Protein AF-A0A838QYY1-F1 (afdb_monomer)

Radius of gyration: 16.28 Å; Cα contacts (8 Å, |Δi|>4): 71; chains: 1; bounding box: 41×27×46 Å

Nearest PDB structures (foldseek):
  4kkt-assembly1_A  TM=8.169E-01  e=4.031E+00  Borreliella burgdorferi B31
  4kkt-assembly2_B  TM=8.153E-01  e=6.286E+00  Borreliella burgdorferi B31

Sequence (65 aa):
PKQKYVMVQVEDEDKPVRRDIKLGKSKDKEVEVLKGLKKGDEIVKGAKDESADDEEDKDDDEKKE

Solvent-accessible surface area (backbone atoms only — not comparable to full-atom values): 4596 Å² total; per-residue (Å²): 132,88,82,49,66,47,37,31,54,43,96,93,43,99,59,61,44,82,38,63,37,42,71,56,67,68,56,97,95,44,72,42,71,74,41,65,79,59,97,85,67,43,72,54,94,72,81,78,69,93,72,76,80,80,74,79,78,76,83,78,88,75,87,88,134

Foldseek 3Di:
DPFDWFFWDDPPDPGTDTWTWDWDDDDDPDIHTPDGDDPPTHTDPPPPPVDPDPPPPPPPDDDDD

Structure (mmCIF, N/CA/C/O backbone):
data_AF-A0A838QYY1-F1
#
_entry.id   AF-A0A838QYY1-F1
#
loop_
_atom_site.group_PDB
_atom_site.id
_atom_site.type_symbol
_atom_site.label_atom_id
_atom_site.label_alt_id
_atom_site.label_comp_id
_atom_site.label_asym_id
_atom_site.label_entity_id
_atom_site.label_seq_id
_atom_site.pdbx_PDB_ins_code
_atom_site.Cartn_x
_atom_site.Cartn_y
_atom_site.Cartn_z
_atom_site.occupancy
_atom_site.B_iso_or_equiv
_atom_site.auth_seq_id
_atom_site.auth_comp_id
_atom_site.auth_asym_id
_atom_site.auth_atom_id
_atom_site.pdbx_PDB_model_num
ATOM 1 N N . PRO A 1 1 ? -16.732 10.502 1.377 1.00 55.41 1 PRO A N 1
ATOM 2 C CA . PRO A 1 1 ? -15.533 9.772 1.853 1.00 55.41 1 PRO A CA 1
ATOM 3 C C . PRO A 1 1 ? -14.298 10.061 0.984 1.00 55.41 1 PRO A C 1
ATOM 5 O O . PRO A 1 1 ? -14.275 9.700 -0.191 1.00 55.41 1 PRO A O 1
ATOM 8 N N . LYS A 1 2 ? -13.288 10.729 1.558 1.00 61.31 2 LYS A N 1
ATOM 9 C CA . LYS A 1 2 ? -11.993 10.969 0.901 1.00 61.31 2 LYS A CA 1
ATOM 10 C C . LYS A 1 2 ? -11.337 9.603 0.624 1.00 61.31 2 LYS A C 1
ATOM 12 O O . LYS A 1 2 ? -11.086 8.833 1.552 1.00 61.31 2 LYS A O 1
ATOM 17 N N . GLN A 1 3 ? -11.164 9.238 -0.650 1.00 69.50 3 GLN A N 1
ATOM 18 C CA . GLN A 1 3 ? -10.518 7.973 -1.022 1.00 69.50 3 GLN A CA 1
ATOM 19 C C . GLN A 1 3 ? -9.049 8.017 -0.599 1.00 69.50 3 GLN A C 1
ATOM 21 O O . GLN A 1 3 ? -8.338 8.974 -0.904 1.00 69.50 3 GLN A O 1
ATOM 26 N N . LYS A 1 4 ? -8.596 6.984 0.118 1.00 82.12 4 LYS A N 1
ATOM 27 C CA . LYS A 1 4 ? -7.192 6.873 0.517 1.00 82.12 4 LYS A CA 1
ATOM 28 C C . LYS A 1 4 ? -6.370 6.366 -0.664 1.00 82.12 4 LYS A C 1
ATOM 30 O O . LYS A 1 4 ? -6.836 5.554 -1.463 1.00 82.12 4 LYS A O 1
ATOM 35 N N . TYR A 1 5 ? -5.133 6.825 -0.748 1.00 85.56 5 TYR A N 1
ATOM 36 C CA . TYR A 1 5 ? -4.200 6.451 -1.799 1.00 85.56 5 TYR A CA 1
ATOM 37 C C . TY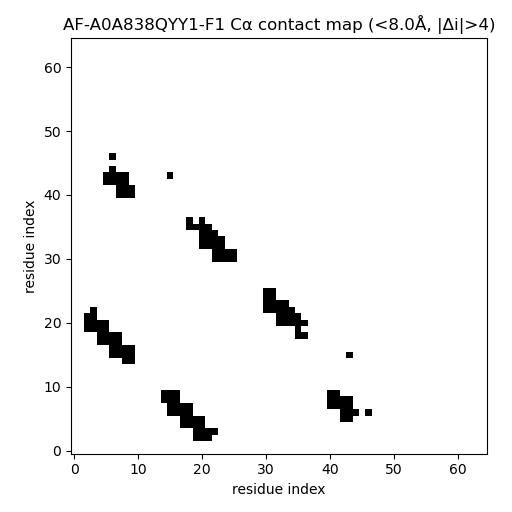R A 1 5 ? -2.815 6.215 -1.210 1.00 85.56 5 TYR A C 1
ATOM 39 O O . TYR A 1 5 ? -2.505 6.671 -0.108 1.00 85.56 5 TYR A O 1
ATOM 47 N N . VAL A 1 6 ? -1.988 5.500 -1.962 1.00 86.12 6 VAL A N 1
ATOM 48 C CA . VAL A 1 6 ? -0.561 5.326 -1.685 1.00 86.12 6 VAL A CA 1
ATOM 49 C C . VAL A 1 6 ? 0.242 5.654 -2.928 1.00 86.12 6 VAL A C 1
ATOM 51 O O . VAL A 1 6 ? -0.277 5.644 -4.042 1.00 86.12 6 VAL A O 1
ATOM 54 N N . MET A 1 7 ? 1.510 5.977 -2.723 1.00 87.75 7 MET A N 1
ATOM 55 C CA . MET A 1 7 ? 2.455 6.227 -3.800 1.00 87.75 7 MET A CA 1
ATOM 56 C C . MET A 1 7 ? 3.255 4.956 -4.059 1.00 87.75 7 MET A C 1
ATOM 58 O O . MET A 1 7 ? 3.863 4.409 -3.136 1.00 87.75 7 MET A O 1
ATOM 62 N N . VAL A 1 8 ? 3.212 4.478 -5.299 1.00 88.31 8 VAL A N 1
ATOM 63 C CA . VAL A 1 8 ? 3.895 3.258 -5.733 1.00 88.31 8 VAL A CA 1
ATOM 64 C C . VAL A 1 8 ? 5.059 3.638 -6.635 1.00 88.31 8 VAL A C 1
ATOM 66 O O . VAL A 1 8 ? 4.864 4.360 -7.612 1.00 88.31 8 VAL A O 1
ATOM 69 N N . GLN A 1 9 ? 6.257 3.159 -6.314 1.00 88.19 9 GLN A N 1
ATOM 70 C CA . GLN A 1 9 ? 7.415 3.302 -7.187 1.00 88.19 9 GLN A CA 1
ATOM 71 C C . GLN A 1 9 ? 7.291 2.316 -8.349 1.00 88.19 9 GLN A C 1
ATOM 73 O O . GLN A 1 9 ? 7.068 1.123 -8.146 1.00 88.19 9 GLN A O 1
ATOM 78 N N . VAL A 1 10 ? 7.424 2.829 -9.567 1.00 85.88 10 VAL A N 1
ATOM 79 C CA . VAL A 1 10 ? 7.473 2.031 -10.794 1.00 85.88 10 VAL A CA 1
ATOM 80 C C . VAL A 1 10 ? 8.881 2.186 -11.356 1.00 85.88 10 VAL A C 1
ATOM 82 O O . VAL A 1 10 ? 9.380 3.304 -11.408 1.00 85.88 10 VAL A O 1
ATOM 85 N N . GLU A 1 11 ? 9.542 1.090 -11.735 1.00 82.38 11 GLU A N 1
ATOM 86 C CA . GLU A 1 11 ? 10.930 1.126 -12.238 1.00 82.38 11 GLU A CA 1
ATOM 87 C C . GLU A 1 11 ? 11.069 1.954 -13.527 1.00 82.38 11 GLU A C 1
ATOM 89 O O . GLU A 1 11 ? 12.094 2.594 -13.746 1.00 82.38 11 GLU A O 1
ATOM 94 N N . ASP A 1 12 ? 10.019 1.988 -14.348 1.00 83.06 12 ASP A N 1
ATOM 95 C CA . ASP A 1 12 ? 9.966 2.753 -15.596 1.00 83.06 12 ASP A CA 1
ATOM 96 C C . ASP A 1 12 ? 9.643 4.249 -15.408 1.00 83.06 12 ASP A C 1
ATOM 98 O O . ASP A 1 12 ? 9.748 5.016 -16.367 1.00 83.06 12 ASP A O 1
ATOM 102 N N . GLU A 1 13 ? 9.255 4.689 -14.203 1.00 80.31 13 GLU A N 1
ATOM 103 C CA . GLU A 1 13 ? 8.935 6.094 -13.928 1.00 80.31 13 GLU A CA 1
ATOM 104 C C . GLU A 1 13 ? 9.851 6.701 -12.860 1.00 80.31 13 GLU A C 1
ATOM 106 O O . GLU A 1 13 ? 10.000 6.194 -11.752 1.00 80.31 13 GLU A O 1
ATOM 111 N N . ASP A 1 14 ? 10.407 7.872 -13.172 1.00 81.12 14 ASP A N 1
ATOM 112 C CA . ASP A 1 14 ? 11.248 8.652 -12.253 1.00 81.12 14 ASP A CA 1
ATOM 113 C C . ASP A 1 14 ? 10.473 9.123 -11.005 1.00 81.12 14 ASP A C 1
ATOM 115 O O . ASP A 1 14 ? 11.048 9.381 -9.948 1.00 81.12 14 ASP A O 1
ATOM 119 N N . LYS A 1 15 ? 9.138 9.203 -11.105 1.00 84.75 15 LYS A N 1
ATOM 120 C CA . LYS A 1 15 ? 8.249 9.649 -10.028 1.00 84.75 15 LYS A CA 1
ATOM 121 C C . LYS A 1 15 ? 7.306 8.529 -9.598 1.00 84.75 15 LYS A C 1
ATOM 123 O O . LYS A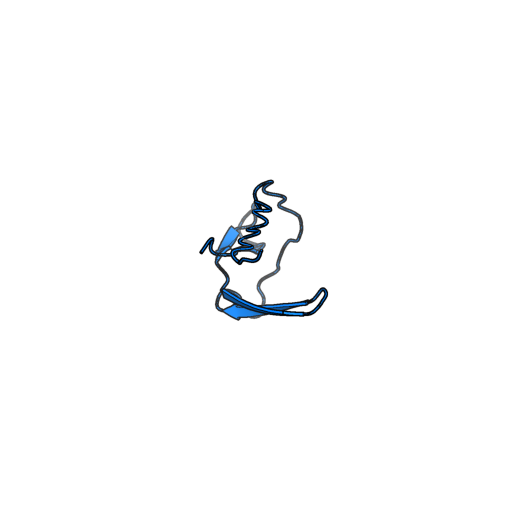 1 15 ? 6.774 7.823 -10.453 1.00 84.75 15 LYS A O 1
ATOM 128 N N . PRO A 1 16 ?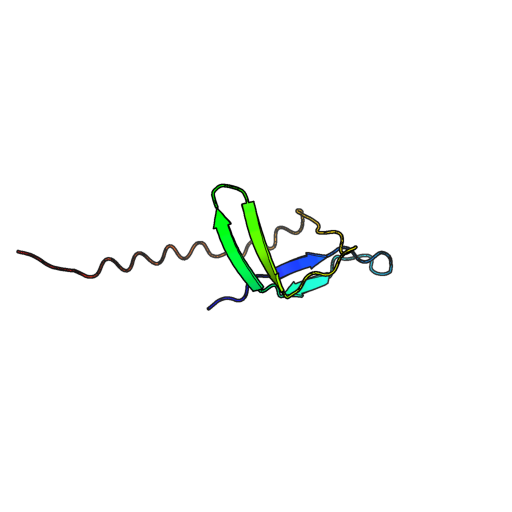 7.024 8.400 -8.291 1.00 87.69 16 PRO A N 1
ATOM 129 C CA . PRO A 1 16 ? 6.067 7.418 -7.825 1.00 87.69 16 PRO A CA 1
ATOM 130 C C . PRO A 1 16 ? 4.647 7.793 -8.258 1.00 87.69 16 PRO A C 1
ATOM 132 O O . PRO A 1 16 ? 4.242 8.959 -8.239 1.00 87.69 16 PRO A O 1
ATOM 135 N N . VAL A 1 17 ? 3.870 6.778 -8.618 1.00 86.50 17 VAL A N 1
ATOM 136 C CA . VAL A 1 17 ? 2.519 6.932 -9.151 1.00 86.50 17 VAL A CA 1
ATOM 137 C C . VAL A 1 17 ? 1.504 6.837 -8.018 1.00 86.50 17 VAL A C 1
ATOM 139 O O . VAL A 1 17 ? 1.536 5.919 -7.193 1.00 86.50 17 VAL A O 1
ATOM 142 N N . ARG A 1 18 ? 0.564 7.787 -7.980 1.00 86.88 18 ARG A N 1
ATOM 143 C CA . ARG A 1 18 ? -0.560 7.764 -7.040 1.00 86.88 18 ARG A CA 1
ATOM 144 C C . ARG A 1 18 ? -1.510 6.623 -7.399 1.00 86.88 18 ARG A C 1
ATOM 146 O O . ARG A 1 18 ? -2.062 6.587 -8.496 1.00 86.88 18 ARG A O 1
ATOM 153 N N . ARG A 1 19 ? -1.731 5.717 -6.448 1.00 85.75 19 ARG A N 1
ATOM 154 C CA . ARG A 1 19 ? -2.604 4.555 -6.600 1.00 85.75 19 ARG A CA 1
ATOM 155 C C . ARG A 1 19 ? -3.676 4.551 -5.522 1.00 85.75 19 ARG A C 1
ATOM 157 O O . ARG A 1 19 ? -3.376 4.482 -4.329 1.00 85.75 19 ARG A O 1
ATOM 164 N N . ASP A 1 20 ? -4.933 4.628 -5.945 1.00 87.62 20 ASP A N 1
ATOM 165 C CA . ASP A 1 20 ? -6.075 4.569 -5.037 1.00 87.62 20 ASP A CA 1
ATOM 166 C C . ASP A 1 20 ? -6.202 3.182 -4.414 1.00 87.62 20 ASP A C 1
ATOM 168 O O . ASP A 1 20 ? -6.185 2.154 -5.103 1.00 87.62 20 ASP A O 1
ATOM 172 N N . ILE A 1 21 ? -6.361 3.157 -3.093 1.00 86.38 21 ILE A N 1
ATOM 173 C CA . ILE A 1 21 ? -6.478 1.919 -2.335 1.00 86.38 21 ILE A CA 1
ATOM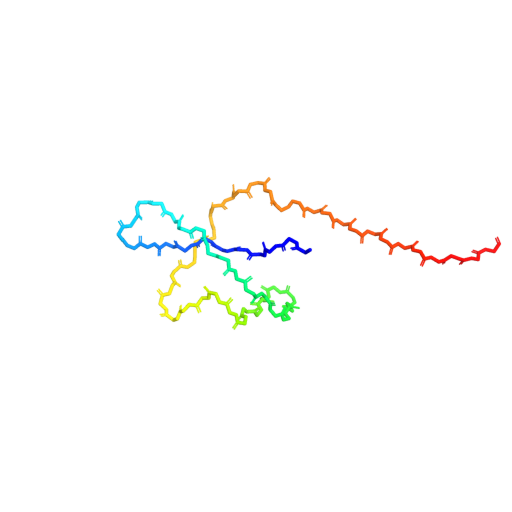 174 C C . ILE A 1 21 ? -7.728 1.915 -1.474 1.00 86.38 21 ILE A C 1
ATOM 176 O O . ILE A 1 21 ? -8.155 2.912 -0.891 1.00 86.38 21 ILE A O 1
ATOM 180 N N . LYS A 1 22 ? -8.318 0.729 -1.365 1.00 86.81 22 LYS A N 1
ATOM 181 C CA . LYS A 1 22 ? -9.408 0.484 -0.437 1.00 86.81 22 LYS A CA 1
ATOM 182 C C . LYS A 1 22 ? -8.829 -0.079 0.845 1.00 86.81 22 LYS A C 1
ATOM 184 O O . LYS A 1 22 ? -8.386 -1.226 0.871 1.00 86.81 22 LYS A O 1
ATOM 189 N N . LEU A 1 23 ? -8.868 0.727 1.897 1.00 85.81 23 LEU A N 1
ATOM 190 C CA . LEU A 1 23 ? -8.516 0.276 3.234 1.00 85.81 23 LEU A CA 1
ATOM 191 C C . LEU A 1 23 ? -9.642 -0.561 3.837 1.00 85.81 23 LEU A C 1
ATOM 193 O O . LEU A 1 23 ? -10.826 -0.300 3.606 1.00 85.81 23 LEU A O 1
ATOM 197 N N . GLY A 1 24 ? -9.242 -1.588 4.573 1.00 85.25 24 GLY A N 1
ATOM 198 C CA . GLY A 1 24 ? -10.088 -2.371 5.454 1.00 85.25 24 GLY A CA 1
ATOM 199 C C . GLY A 1 24 ? -9.974 -1.856 6.881 1.00 85.25 24 GLY A C 1
ATOM 200 O O . GLY A 1 24 ? -9.999 -0.649 7.130 1.00 85.25 24 GLY A O 1
ATOM 201 N N . LYS A 1 25 ? -9.848 -2.784 7.828 1.00 83.50 25 LYS A N 1
ATOM 202 C CA . LYS A 1 25 ? -9.657 -2.433 9.235 1.00 83.50 25 LYS A CA 1
ATOM 203 C C . LYS A 1 25 ? -8.214 -1.988 9.467 1.00 83.50 25 LYS A C 1
ATOM 205 O O . LYS A 1 25 ? -7.269 -2.662 9.071 1.00 83.50 25 LYS A O 1
ATOM 210 N N . SER A 1 26 ? -8.047 -0.858 10.139 1.00 84.44 26 SER A N 1
ATOM 211 C CA . SER A 1 26 ? -6.771 -0.455 10.725 1.00 84.44 26 SER A CA 1
ATOM 212 C C . SER A 1 26 ? -6.743 -0.861 12.191 1.00 84.44 26 SER A C 1
ATOM 214 O O . SER A 1 26 ? -7.732 -0.668 12.901 1.00 84.44 26 SER A O 1
ATOM 216 N N . LYS A 1 27 ? -5.623 -1.416 12.645 1.00 85.94 27 LYS A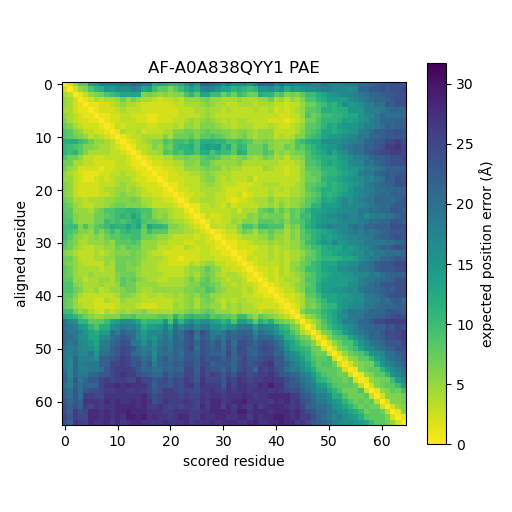 N 1
ATOM 217 C CA . LYS A 1 27 ? -5.409 -1.788 14.039 1.00 85.94 27 LYS A CA 1
ATOM 218 C C . LYS A 1 27 ? -4.021 -1.328 14.467 1.00 85.94 27 LYS A C 1
ATOM 220 O O . LYS A 1 27 ? -3.021 -1.707 13.865 1.00 85.94 27 LYS A O 1
ATOM 225 N N . ASP A 1 28 ? -3.984 -0.483 15.492 1.00 85.56 28 ASP A N 1
ATOM 226 C CA . ASP A 1 28 ? -2.759 0.106 16.027 1.00 85.56 28 ASP A CA 1
ATOM 227 C C . ASP A 1 28 ? -1.942 0.829 14.937 1.00 85.56 28 ASP A C 1
ATOM 229 O O . ASP A 1 28 ? -2.343 1.882 14.444 1.00 85.56 28 ASP A O 1
ATOM 233 N N . LYS A 1 29 ? -0.798 0.262 14.545 1.00 82.25 29 LYS A N 1
ATOM 234 C CA . LYS A 1 29 ? 0.11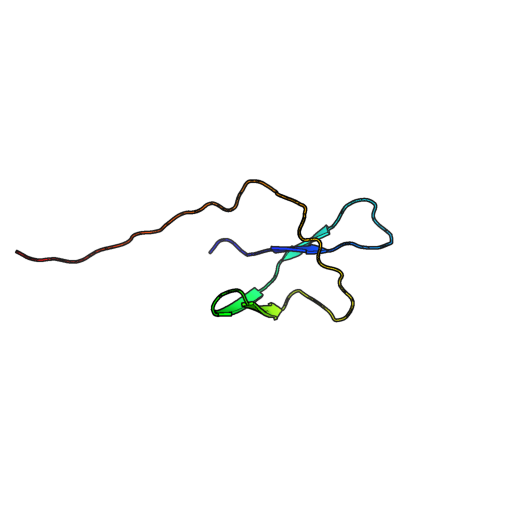4 0.809 13.526 1.00 82.25 29 LYS A CA 1
ATOM 235 C C . LYS A 1 29 ? 0.030 0.069 12.189 1.00 82.25 29 LYS A C 1
ATOM 237 O O . LYS A 1 29 ? 0.814 0.359 11.286 1.00 82.25 29 LYS A O 1
ATOM 242 N N . GLU A 1 30 ? -0.905 -0.866 12.065 1.00 80.38 30 GLU A N 1
ATOM 243 C CA . GLU A 1 30 ? -1.116 -1.683 10.878 1.00 80.38 30 GLU A CA 1
ATOM 244 C C . GLU A 1 30 ? -2.434 -1.310 10.201 1.00 80.38 30 GLU A C 1
ATOM 246 O O . GLU A 1 30 ? -3.465 -1.082 10.838 1.00 80.38 30 GLU A O 1
ATOM 251 N N . VAL A 1 31 ? -2.401 -1.237 8.875 1.00 84.19 31 VAL A N 1
ATOM 252 C CA . VAL A 1 31 ? -3.572 -0.920 8.063 1.00 84.19 31 VAL A CA 1
ATOM 253 C C . VAL A 1 31 ? -3.757 -2.033 7.050 1.00 84.19 31 VAL A C 1
ATOM 255 O O . VAL A 1 31 ? -2.881 -2.278 6.223 1.00 84.19 31 VAL A O 1
ATOM 258 N N . GLU A 1 32 ? -4.910 -2.691 7.096 1.00 85.38 32 GLU A N 1
ATOM 259 C CA . GLU A 1 32 ? -5.269 -3.692 6.101 1.00 85.38 32 GLU A CA 1
ATOM 260 C C . GLU A 1 32 ? -5.678 -3.009 4.790 1.00 85.38 32 GLU A C 1
ATOM 262 O O . GLU A 1 32 ? -6.524 -2.110 4.778 1.00 85.38 32 GLU A O 1
ATOM 267 N N . VAL A 1 33 ? -5.103 -3.443 3.668 1.00 86.31 33 VAL A N 1
ATOM 268 C CA . VAL A 1 33 ? -5.486 -2.981 2.328 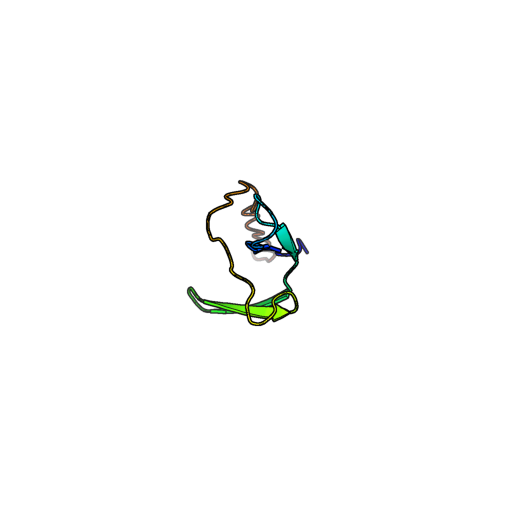1.00 86.31 33 VAL A CA 1
ATOM 269 C C . VAL A 1 33 ? -6.251 -4.096 1.628 1.00 86.31 33 VAL A C 1
ATOM 271 O O . VAL A 1 33 ? -5.700 -5.150 1.331 1.00 86.31 33 VAL A O 1
ATOM 274 N N . LEU A 1 34 ? -7.530 -3.859 1.341 1.00 87.50 34 LEU A N 1
ATOM 275 C CA . LEU A 1 34 ? -8.414 -4.845 0.716 1.00 87.50 34 LEU A CA 1
ATOM 276 C C . LEU A 1 34 ? -8.249 -4.891 -0.806 1.00 87.50 34 LEU A C 1
ATOM 278 O O . LEU A 1 34 ? -8.375 -5.954 -1.411 1.00 87.50 34 LEU A O 1
ATOM 282 N N . LYS A 1 35 ? -8.041 -3.730 -1.445 1.00 87.00 35 LYS A N 1
ATOM 283 C CA . LYS A 1 35 ? -7.898 -3.592 -2.906 1.00 87.00 35 LYS A CA 1
ATOM 284 C C . LYS A 1 35 ? -7.017 -2.401 -3.268 1.00 87.00 35 LYS A C 1
ATOM 286 O O . LYS A 1 35 ? -6.924 -1.447 -2.504 1.00 87.00 35 LYS A O 1
ATOM 291 N N . GLY A 1 36 ? -6.454 -2.436 -4.473 1.00 84.69 36 GLY A N 1
ATOM 292 C CA . GLY A 1 36 ? -5.698 -1.326 -5.066 1.00 84.69 36 GLY A CA 1
ATOM 293 C C . GLY A 1 36 ? -4.191 -1.567 -5.141 1.00 84.69 36 GLY A C 1
ATOM 294 O O . GLY A 1 36 ? -3.526 -0.904 -5.926 1.00 84.69 36 GLY A O 1
ATOM 295 N N . LEU A 1 37 ? -3.682 -2.573 -4.424 1.00 85.12 37 LEU A N 1
ATOM 296 C CA . LEU A 1 37 ? -2.296 -3.036 -4.495 1.00 85.12 37 LEU A CA 1
ATOM 297 C C . LEU A 1 37 ? -2.214 -4.442 -5.087 1.00 85.12 37 LEU A C 1
ATOM 299 O O . LEU A 1 37 ? -3.125 -5.259 -4.915 1.00 85.12 37 LEU A O 1
ATOM 303 N N . LYS A 1 38 ? -1.111 -4.723 -5.771 1.00 84.06 38 LYS A N 1
ATOM 304 C CA . LYS A 1 38 ? -0.743 -6.035 -6.290 1.00 84.06 38 LYS A CA 1
ATOM 305 C C . LYS A 1 38 ? 0.571 -6.482 -5.662 1.00 84.06 38 LYS A C 1
ATOM 307 O O . LYS A 1 38 ? 1.393 -5.691 -5.208 1.00 84.06 38 LYS A O 1
ATOM 312 N N . LYS A 1 39 ? 0.771 -7.799 -5.637 1.00 82.75 39 LYS A N 1
ATOM 313 C CA . LYS A 1 39 ? 2.034 -8.386 -5.192 1.00 82.75 39 LYS A CA 1
ATOM 314 C C . LYS A 1 39 ? 3.155 -7.897 -6.116 1.00 82.75 39 LYS A C 1
ATOM 316 O O . LYS A 1 39 ? 3.081 -8.144 -7.316 1.00 82.75 39 LYS A O 1
ATOM 321 N N . GLY A 1 40 ? 4.159 -7.240 -5.539 1.00 84.62 40 GLY A N 1
ATOM 322 C CA . GLY A 1 40 ? 5.283 -6.646 -6.265 1.00 84.62 40 GLY A CA 1
ATOM 323 C C . GLY A 1 40 ? 5.242 -5.118 -6.376 1.00 84.62 40 GLY A C 1
ATOM 324 O O . GLY A 1 40 ? 6.245 -4.551 -6.777 1.00 84.62 40 GLY A O 1
ATOM 325 N N . ASP A 1 41 ? 4.144 -4.449 -5.997 1.00 85.75 41 ASP A N 1
ATOM 326 C CA . ASP A 1 41 ? 4.134 -2.981 -5.897 1.00 85.75 41 ASP A CA 1
ATOM 327 C C . ASP A 1 41 ? 5.035 -2.530 -4.725 1.00 85.75 41 ASP A C 1
ATOM 329 O O . ASP A 1 41 ? 4.806 -2.917 -3.573 1.00 85.75 41 ASP A O 1
ATOM 333 N N . GLU A 1 42 ? 6.035 -1.690 -5.005 1.00 87.12 42 GLU A N 1
ATOM 334 C CA . GLU A 1 42 ? 6.878 -1.062 -3.985 1.00 87.12 42 GLU A CA 1
ATOM 335 C C . GLU A 1 42 ? 6.239 0.249 -3.510 1.00 87.12 42 GLU A C 1
ATOM 337 O O . GLU A 1 42 ? 6.037 1.183 -4.284 1.00 87.12 42 GLU A O 1
ATOM 342 N N . ILE A 1 43 ? 5.887 0.325 -2.225 1.00 86.56 43 ILE A N 1
ATOM 343 C CA . ILE A 1 43 ? 5.211 1.495 -1.652 1.00 86.56 43 ILE A CA 1
ATOM 344 C C . ILE A 1 43 ? 6.249 2.425 -1.036 1.00 86.56 43 ILE A C 1
ATOM 346 O O . ILE A 1 43 ? 6.933 2.059 -0.078 1.00 86.56 43 ILE A O 1
ATOM 350 N N . VAL A 1 44 ? 6.303 3.666 -1.514 1.00 85.06 44 VAL A N 1
ATOM 351 C CA . VAL A 1 44 ? 7.241 4.665 -0.998 1.00 85.06 44 VAL A CA 1
ATOM 352 C C . VAL A 1 44 ? 6.591 5.532 0.076 1.00 85.06 44 VAL A C 1
ATOM 354 O O . VAL A 1 44 ? 5.690 6.337 -0.166 1.00 85.06 44 VAL A O 1
ATOM 357 N N . LYS A 1 45 ? 7.082 5.390 1.310 1.00 69.94 45 LYS A N 1
ATOM 358 C CA . LYS A 1 45 ? 6.673 6.199 2.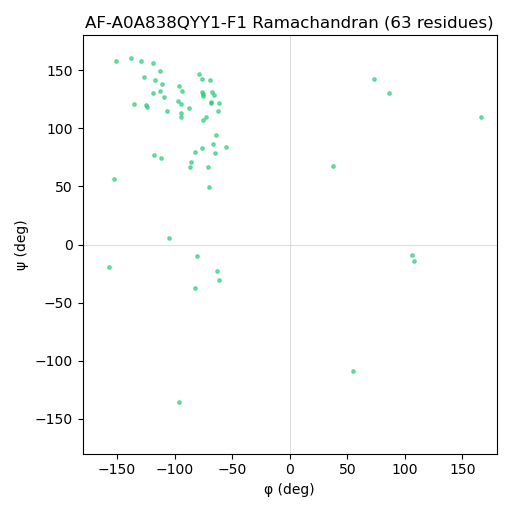465 1.00 69.94 45 LYS A CA 1
ATOM 359 C C . LYS A 1 45 ? 7.505 7.483 2.518 1.00 69.94 45 LYS A C 1
ATOM 361 O O . LYS A 1 45 ? 8.345 7.648 3.395 1.00 69.94 45 LYS A O 1
ATOM 366 N N . GLY A 1 46 ? 7.327 8.360 1.535 1.00 56.06 46 GLY A N 1
ATOM 367 C CA . GLY A 1 46 ? 8.192 9.541 1.400 1.00 56.06 46 GLY A CA 1
ATOM 368 C C . GLY A 1 46 ? 7.599 10.710 0.630 1.00 56.06 46 GLY A C 1
ATOM 369 O O . GLY A 1 46 ? 8.034 11.841 0.824 1.00 56.06 46 GLY A O 1
ATOM 370 N N . ALA A 1 47 ? 6.565 10.484 -0.177 1.00 51.50 47 ALA A N 1
ATOM 371 C CA . ALA A 1 47 ? 5.857 11.572 -0.827 1.00 51.50 47 ALA A CA 1
ATOM 372 C C . ALA A 1 47 ? 4.847 12.170 0.152 1.00 51.50 47 ALA A C 1
ATOM 374 O O . ALA A 1 47 ? 3.661 11.838 0.163 1.00 51.50 47 ALA A O 1
ATOM 375 N N . LYS A 1 48 ? 5.367 13.011 1.042 1.00 45.78 48 LYS A N 1
ATOM 376 C CA . LYS A 1 48 ? 4.588 13.910 1.879 1.00 45.78 48 LYS A CA 1
ATOM 377 C C . LYS A 1 48 ? 3.901 14.926 0.962 1.00 45.78 48 LYS A C 1
ATOM 379 O O . LYS A 1 48 ? 4.379 16.039 0.801 1.00 45.78 48 LYS A O 1
ATOM 384 N N . ASP A 1 49 ? 2.809 14.510 0.327 1.00 47.28 49 ASP A N 1
ATOM 385 C CA . ASP A 1 49 ? 1.769 15.453 -0.054 1.00 47.28 49 ASP A CA 1
ATOM 386 C C . ASP A 1 49 ? 1.075 15.837 1.254 1.00 47.28 49 ASP A C 1
ATOM 388 O O . ASP A 1 49 ? 0.493 15.007 1.956 1.00 47.28 49 ASP A O 1
ATOM 392 N N . GLU A 1 50 ? 1.302 17.080 1.646 1.00 45.28 50 GLU A N 1
ATOM 393 C CA . GLU A 1 50 ? 0.927 17.737 2.894 1.00 45.28 50 GLU A CA 1
ATOM 394 C C . GLU A 1 50 ? -0.597 17.963 2.976 1.00 45.28 50 GLU A C 1
ATOM 396 O O . GLU A 1 50 ? -1.072 19.070 3.198 1.00 45.28 50 GLU A O 1
ATOM 401 N N . SER A 1 51 ? -1.400 16.931 2.707 1.00 46.47 51 SER A N 1
ATOM 402 C CA . SER A 1 51 ? -2.862 17.039 2.601 1.00 46.47 51 SER A CA 1
ATOM 403 C C . SER A 1 51 ? -3.570 15.728 2.959 1.00 46.47 51 SER A C 1
ATOM 405 O O . SER A 1 51 ? -4.346 15.162 2.196 1.00 46.47 51 SER A O 1
ATOM 407 N N . ALA A 1 52 ? -3.306 15.230 4.161 1.00 47.94 52 ALA A N 1
ATOM 408 C CA . ALA A 1 52 ? -4.342 14.579 4.957 1.00 47.94 52 ALA A CA 1
ATOM 409 C C . ALA A 1 52 ? -4.447 15.455 6.209 1.00 47.94 52 ALA A C 1
ATOM 411 O O . ALA A 1 52 ? -3.689 15.276 7.152 1.00 47.94 52 ALA A O 1
ATOM 412 N N . ASP A 1 53 ? -5.097 16.615 6.117 1.00 46.09 53 ASP A N 1
ATOM 413 C CA . ASP A 1 53 ? -6.542 16.701 6.350 1.00 46.09 53 ASP A CA 1
ATOM 414 C C . ASP A 1 53 ? -6.946 15.758 7.491 1.00 46.09 53 ASP A C 1
ATOM 416 O O . ASP A 1 53 ? -7.535 14.690 7.325 1.00 46.09 53 ASP A O 1
ATOM 420 N N . ASP A 1 54 ? -6.447 16.163 8.652 1.00 46.69 54 ASP A N 1
ATOM 421 C CA . ASP A 1 54 ? -6.946 15.855 9.976 1.00 46.69 54 ASP A CA 1
ATOM 422 C C . ASP A 1 54 ? -8.263 16.636 10.144 1.00 46.69 54 ASP A C 1
ATOM 424 O O . ASP A 1 54 ? -8.344 17.608 10.886 1.00 46.69 54 ASP A O 1
ATOM 428 N N . GLU A 1 55 ? -9.298 16.289 9.373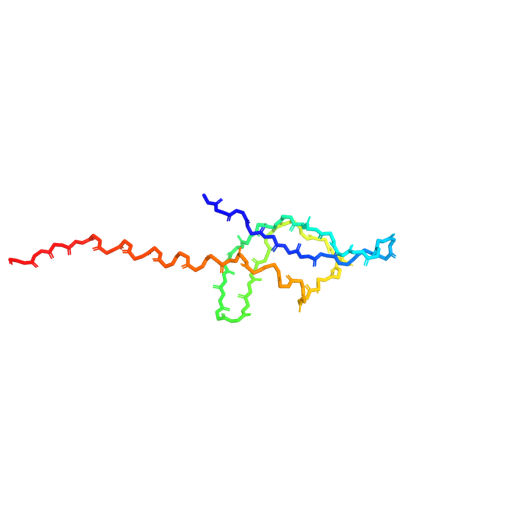 1.00 50.22 55 GLU A N 1
ATOM 429 C CA . GLU A 1 55 ? -10.660 16.582 9.815 1.00 50.22 55 GLU A CA 1
ATOM 430 C C . GLU A 1 55 ? -10.990 15.543 10.892 1.00 50.22 55 GLU A C 1
ATOM 432 O O . GLU A 1 55 ? -11.573 14.487 10.626 1.00 50.22 55 GLU A O 1
ATOM 437 N N . GLU A 1 56 ? -10.539 15.838 12.120 1.00 50.44 56 GLU A N 1
ATOM 438 C CA . GLU A 1 56 ? -11.217 15.414 13.346 1.00 50.44 56 GLU A CA 1
ATOM 439 C C . GLU A 1 56 ? -12.658 15.931 13.270 1.00 50.44 56 GLU A C 1
ATOM 441 O O . GLU A 1 56 ? -13.015 16.994 13.780 1.00 50.44 56 GLU A O 1
ATOM 446 N N . ASP A 1 57 ? -13.487 15.154 12.588 1.00 49.12 57 ASP A N 1
ATOM 447 C CA . ASP A 1 57 ? -14.929 15.199 12.697 1.00 49.12 57 ASP A CA 1
ATOM 448 C C . ASP A 1 57 ? -15.284 14.719 14.116 1.00 49.12 57 ASP A C 1
ATOM 450 O O . ASP A 1 57 ? -15.426 13.526 14.396 1.00 49.12 57 ASP A O 1
ATOM 454 N N . LYS A 1 58 ? -15.279 15.664 15.063 1.00 52.38 58 LYS A N 1
ATOM 455 C CA . LYS A 1 58 ? -15.981 15.531 16.340 1.00 52.38 58 LYS A CA 1
ATOM 456 C C . LYS A 1 58 ? -17.423 15.996 16.132 1.00 52.38 58 LYS A C 1
ATOM 458 O O . LYS A 1 58 ? -17.820 17.045 16.637 1.00 52.38 58 LYS A O 1
ATOM 463 N N . ASP A 1 59 ? -18.199 15.204 15.402 1.00 58.06 59 ASP A N 1
ATOM 464 C CA . ASP A 1 59 ? -19.625 15.077 15.682 1.00 58.06 59 ASP A CA 1
ATOM 465 C C . ASP A 1 59 ? -19.767 14.448 17.086 1.00 58.06 59 ASP A C 1
ATOM 467 O O . ASP A 1 59 ? -19.701 13.230 17.250 1.00 58.06 59 ASP A O 1
ATOM 471 N N . ASP A 1 60 ? -19.917 15.285 18.116 1.00 58.22 60 ASP A N 1
ATOM 472 C CA . ASP A 1 60 ? -20.514 14.882 19.398 1.00 58.22 60 ASP A CA 1
ATOM 473 C C . ASP A 1 60 ? -21.858 15.611 19.538 1.00 58.22 60 ASP A C 1
ATOM 475 O O . ASP A 1 60 ? -22.016 16.623 20.223 1.00 58.22 60 ASP A O 1
ATOM 479 N N . ASP A 1 61 ? -22.821 15.110 18.765 1.00 64.44 61 ASP A N 1
ATOM 480 C CA . ASP A 1 61 ? -24.249 15.265 19.007 1.00 64.44 61 ASP A CA 1
ATOM 481 C C . ASP A 1 61 ? -24.631 14.317 20.157 1.00 64.44 61 ASP A C 1
ATOM 483 O O . ASP A 1 61 ? -24.601 13.104 19.982 1.00 64.44 61 ASP A O 1
ATOM 487 N N . GLU A 1 62 ? -24.912 14.848 21.353 1.00 55.44 62 GLU A N 1
ATOM 488 C CA . GLU A 1 62 ? -26.104 14.527 22.163 1.00 55.44 62 GLU A CA 1
ATOM 489 C C . GLU A 1 62 ? -25.995 15.031 23.627 1.00 55.44 62 GLU A C 1
ATOM 491 O O . GLU A 1 62 ? -25.364 14.422 24.481 1.00 55.44 62 GLU A O 1
ATOM 496 N N . LYS A 1 63 ? -26.804 16.063 23.925 1.00 55.91 63 LYS A N 1
ATOM 497 C CA . LYS A 1 63 ? -27.928 16.008 24.896 1.00 55.91 63 LYS A CA 1
ATOM 498 C C . LYS A 1 63 ? -27.655 15.956 26.421 1.00 55.91 63 LYS A C 1
ATOM 500 O O . LYS A 1 63 ? -26.886 15.147 26.916 1.00 55.91 63 LYS A O 1
ATOM 505 N N . LYS A 1 64 ? -28.547 16.677 27.135 1.00 47.62 64 LYS A N 1
ATOM 506 C CA . LYS A 1 64 ? -28.813 16.780 28.598 1.00 47.62 64 LYS A CA 1
ATOM 507 C C . LYS A 1 64 ? -27.941 17.798 29.345 1.00 47.62 64 LYS A C 1
ATOM 509 O O . LYS A 1 64 ? -26.733 17.780 29.202 1.00 47.62 64 LYS A O 1
ATOM 514 N N . GLU A 1 65 ? -28.469 18.711 30.160 1.00 47.38 65 GLU A N 1
ATOM 515 C CA . GLU A 1 65 ? -29.760 18.848 30.866 1.00 47.38 65 GLU A CA 1
ATOM 516 C C . GLU A 1 65 ? -30.069 20.333 31.125 1.00 47.38 65 GLU A C 1
ATOM 518 O O . GLU A 1 65 ? -29.102 21.121 31.243 1.00 47.38 65 GLU A O 1
#

pLDDT: mean 73.4, std 16.09, range [45.28, 88.31]

Secondary structure (DSSP, 8-state):
----EEEEE-TT-SSPEEEE-EEEEEETTEEEEEES--TTPEE-TT---S---------------

Mean predicted aligned error: 11.77 Å